Protein AF-A0A949ICC2-F1 (afdb_monomer_lite)

Foldseek 3Di:
DDDDDDDDDPDPPPDDDPDDPDDDPDDDQDDDQVVLVVDDPVFNVLQSVLRSVLSVLVVLPVPAADPDPQDSRHPDTGSPHDHDPVSVVVSVVVVVDDDPDDD

Sequence (103 aa):
MAFLPVGSIPVPLYIPSVGPKYTVPPQMIEVNLDVIYDHEEDVRLPLLKNIATHEAGHALGMLGHSQNKADMMYSVTDEHSRISQRDINTLTRLYQRKVDIPL

pLDDT: mean 84.59, std 16.89, range [34.75, 97.94]

Structure (mmCIF, N/CA/C/O backbone):
data_AF-A0A949ICC2-F1
#
_entry.id   AF-A0A949ICC2-F1
#
loop_
_atom_site.group_PDB
_atom_site.id
_atom_site.type_symbol
_atom_site.label_atom_id
_atom_site.label_alt_id
_atom_site.label_comp_id
_atom_site.label_asym_id
_atom_site.label_entity_id
_atom_site.label_seq_id
_atom_site.pdbx_PDB_ins_code
_atom_site.Cartn_x
_atom_site.Cartn_y
_atom_site.Cartn_z
_atom_site.occupancy
_atom_site.B_iso_or_equiv
_atom_site.auth_seq_id
_atom_site.auth_comp_id
_atom_site.auth_asym_id
_atom_site.auth_atom_id
_atom_site.pdbx_PDB_model_num
ATOM 1 N N . MET A 1 1 ? -3.440 -41.184 35.759 1.00 35.12 1 MET A N 1
ATOM 2 C CA . MET A 1 1 ? -4.524 -40.943 36.736 1.00 35.12 1 MET A CA 1
ATOM 3 C C . MET A 1 1 ? -3.902 -40.958 38.119 1.00 35.12 1 MET A C 1
ATOM 5 O O . MET A 1 1 ? -3.339 -41.979 38.481 1.00 35.12 1 MET A O 1
ATOM 9 N N . ALA A 1 2 ? -3.933 -39.847 38.849 1.00 34.75 2 ALA A N 1
ATOM 10 C CA . ALA A 1 2 ? -3.504 -39.804 40.244 1.00 34.75 2 ALA A CA 1
ATOM 11 C C . ALA A 1 2 ? -4.648 -39.192 41.058 1.00 34.75 2 ALA A C 1
ATOM 13 O O . ALA A 1 2 ? -5.063 -38.069 40.783 1.00 34.75 2 ALA A O 1
ATOM 14 N N . PHE A 1 3 ? -5.193 -39.969 41.992 1.00 42.69 3 PHE A N 1
ATOM 15 C CA . PHE A 1 3 ? -6.225 -39.542 42.932 1.00 42.69 3 PHE A CA 1
ATOM 16 C C . PHE A 1 3 ? -5.559 -39.175 44.260 1.00 42.69 3 PHE A C 1
ATOM 18 O O . PHE A 1 3 ? -4.778 -39.961 44.791 1.00 42.69 3 PHE A O 1
ATOM 25 N N . LEU A 1 4 ? -5.907 -38.014 44.813 1.00 41.53 4 LEU A N 1
ATOM 26 C CA . LEU A 1 4 ? -5.693 -37.689 46.223 1.00 41.53 4 LEU A CA 1
ATOM 27 C C . LEU A 1 4 ? -7.072 -37.577 46.886 1.00 41.53 4 LEU A C 1
ATOM 29 O O . LEU A 1 4 ? -7.875 -36.763 46.429 1.00 41.53 4 LEU A O 1
ATOM 33 N N . PRO A 1 5 ? -7.379 -38.371 47.927 1.00 60.31 5 PRO A N 1
ATOM 34 C CA . PRO A 1 5 ? -8.659 -38.290 48.607 1.00 60.31 5 PRO A CA 1
ATOM 35 C C . PRO A 1 5 ? -8.487 -37.654 49.987 1.00 60.31 5 PRO A C 1
ATOM 37 O O . PRO A 1 5 ? -7.939 -38.298 50.868 1.00 60.31 5 PRO A O 1
ATOM 40 N N . VAL A 1 6 ? -9.012 -36.447 50.211 1.00 47.19 6 VAL A N 1
ATOM 41 C CA . VAL A 1 6 ? -9.607 -36.054 51.504 1.00 47.19 6 VAL A CA 1
ATOM 42 C C . VAL A 1 6 ? -10.696 -35.017 51.220 1.00 47.19 6 VAL A C 1
ATOM 44 O O . VAL A 1 6 ? -10.514 -34.125 50.394 1.00 47.19 6 VAL A O 1
ATOM 47 N N . GLY A 1 7 ? -11.844 -35.197 51.874 1.00 58.47 7 GLY A N 1
ATOM 48 C CA . GLY A 1 7 ? -13.119 -34.533 51.626 1.00 58.47 7 GLY A CA 1
ATOM 49 C C . GLY A 1 7 ? -13.052 -33.058 51.240 1.00 58.47 7 GLY A C 1
ATOM 50 O O . GLY A 1 7 ? -12.511 -32.219 51.948 1.00 58.47 7 GLY A O 1
ATOM 51 N N . SER A 1 8 ? -13.677 -32.737 50.119 1.00 56.41 8 SER A N 1
ATOM 52 C CA . SER A 1 8 ? -14.093 -31.384 49.787 1.00 56.41 8 SER A CA 1
ATOM 53 C C . SER A 1 8 ? -15.127 -31.487 48.676 1.00 56.41 8 SER A C 1
ATOM 55 O O . SER A 1 8 ? -15.002 -32.288 47.752 1.00 56.41 8 SER A O 1
ATOM 57 N N . ILE A 1 9 ? -16.205 -30.726 48.833 1.00 58.31 9 ILE A N 1
ATOM 58 C CA . ILE A 1 9 ? -17.245 -30.511 47.829 1.00 58.31 9 ILE A CA 1
ATOM 59 C C . ILE A 1 9 ? -16.550 -30.282 46.477 1.00 58.31 9 ILE A C 1
ATOM 61 O O . ILE A 1 9 ? -15.621 -29.472 46.444 1.00 58.31 9 ILE A O 1
ATOM 65 N N . PRO A 1 10 ? -16.936 -30.965 45.382 1.00 48.91 10 PRO A N 1
ATOM 66 C CA . PRO A 1 10 ? -16.348 -30.708 44.075 1.00 48.91 10 PRO A CA 1
ATOM 67 C C . PRO A 1 10 ? -16.701 -29.278 43.663 1.00 48.91 10 PRO A C 1
ATOM 69 O O . PRO A 1 10 ? -17.784 -29.004 43.150 1.00 48.91 10 PRO A O 1
ATOM 72 N N . VAL A 1 11 ? -15.797 -28.343 43.941 1.00 58.12 11 VAL A N 1
ATOM 73 C CA . VAL A 1 11 ? -15.875 -26.990 43.410 1.00 58.12 11 VAL A CA 1
ATOM 74 C C . VAL A 1 11 ? -15.419 -27.092 41.958 1.00 58.12 11 VAL A C 1
ATOM 76 O O . VAL A 1 11 ? -14.331 -27.623 41.715 1.00 58.12 11 VAL A O 1
ATOM 79 N N . PRO A 1 12 ? -16.208 -26.628 40.977 1.00 52.84 12 PRO A N 1
ATOM 80 C CA . PRO A 1 12 ? -15.723 -26.540 39.612 1.00 52.84 12 PRO A CA 1
ATOM 81 C C . PRO A 1 12 ? -14.498 -25.622 39.603 1.00 52.84 12 PRO A C 1
ATOM 83 O O . PRO A 1 12 ? -14.599 -24.418 39.841 1.00 52.84 12 PRO A O 1
ATOM 86 N N . LEU A 1 13 ? -13.323 -26.207 39.370 1.00 59.56 13 LEU A N 1
ATOM 87 C CA . LEU A 1 13 ? -12.089 -25.463 39.184 1.00 59.56 13 LEU A CA 1
ATOM 88 C C . LEU A 1 13 ? -12.194 -24.765 37.825 1.00 59.56 13 LEU A C 1
ATOM 90 O O . LEU A 1 13 ? -11.934 -25.365 36.783 1.00 59.56 13 LEU A O 1
ATOM 94 N N . TYR A 1 14 ? -12.644 -23.510 37.825 1.00 63.31 14 TYR A N 1
ATOM 95 C CA . TYR A 1 14 ? -12.594 -22.671 36.636 1.00 63.31 14 TYR A CA 1
ATOM 96 C C . TYR A 1 14 ? -11.126 -22.374 36.332 1.00 63.31 14 TYR A C 1
ATOM 98 O O . TYR A 1 14 ? -10.504 -21.530 36.974 1.00 63.31 14 TYR A O 1
ATOM 106 N N . ILE A 1 15 ? -10.564 -23.107 35.375 1.00 69.25 15 ILE A N 1
ATOM 107 C CA . ILE A 1 15 ? -9.265 -22.791 34.793 1.00 69.25 15 ILE A CA 1
ATOM 108 C C . ILE A 1 15 ? -9.550 -21.762 33.693 1.00 69.25 15 ILE A C 1
ATOM 110 O O . ILE A 1 15 ? -10.130 -22.137 32.669 1.00 69.25 15 ILE A O 1
ATOM 114 N N . PRO A 1 16 ? -9.223 -20.470 33.878 1.00 63.66 16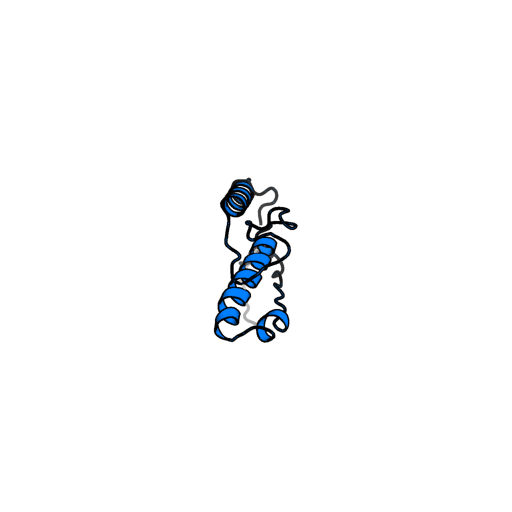 PRO A N 1
ATOM 115 C CA . PRO A 1 16 ? -9.385 -19.501 32.808 1.00 63.66 16 PRO A CA 1
ATOM 116 C C . PRO A 1 16 ? -8.552 -19.948 31.605 1.00 63.66 16 PRO A C 1
ATOM 118 O O . PRO A 1 16 ? -7.367 -20.254 31.739 1.00 63.66 16 PRO A O 1
ATOM 121 N N . SER A 1 17 ? -9.172 -19.972 30.423 1.00 64.25 17 SER A N 1
ATOM 122 C CA . SER A 1 17 ? -8.426 -20.008 29.166 1.00 64.25 17 SER A CA 1
ATOM 123 C C . SER A 1 17 ? -7.449 -18.833 29.177 1.00 64.25 17 SER A C 1
ATOM 125 O O . SER A 1 17 ? -7.867 -17.683 29.289 1.00 64.25 17 SER A O 1
ATOM 127 N N . VAL A 1 18 ? -6.150 -19.122 29.096 1.00 65.75 18 VAL A N 1
ATOM 128 C CA . VAL A 1 18 ? -5.077 -18.110 29.117 1.00 65.75 18 VAL A CA 1
ATOM 129 C C . VAL A 1 18 ? -4.905 -17.447 27.734 1.00 65.75 18 VAL A C 1
ATOM 131 O O . VAL A 1 18 ? -3.916 -16.769 27.480 1.00 65.75 18 VAL A O 1
ATOM 134 N N . GLY A 1 19 ? -5.852 -17.659 26.813 1.00 64.88 19 GLY A N 1
ATOM 135 C CA . GLY A 1 19 ? -5.841 -17.090 25.467 1.00 64.88 19 GLY A CA 1
ATOM 136 C C . GLY A 1 19 ? -6.640 -15.786 25.354 1.00 64.88 19 GLY A C 1
ATOM 137 O O . GLY A 1 19 ? -7.519 -15.525 26.181 1.00 64.88 19 GLY A O 1
ATOM 138 N N . PRO A 1 20 ? -6.369 -14.963 24.325 1.00 62.34 20 PRO A N 1
ATOM 139 C CA . PRO A 1 20 ? -7.183 -13.788 24.038 1.00 62.34 20 PRO A CA 1
ATOM 140 C C . PRO A 1 20 ? -8.649 -14.202 23.835 1.00 62.34 20 PRO A C 1
ATOM 142 O O . PRO A 1 20 ? -8.938 -15.196 23.168 1.00 62.34 20 PRO A O 1
ATOM 145 N N . LYS A 1 21 ? -9.583 -13.447 24.433 1.00 64.12 21 LYS A N 1
ATOM 146 C CA . LYS A 1 21 ? -11.030 -13.722 24.330 1.00 64.12 21 LYS A CA 1
ATOM 147 C C . LYS A 1 21 ? -11.542 -13.626 22.892 1.00 64.12 21 LYS A C 1
ATOM 149 O O . LYS A 1 21 ? -12.544 -14.261 22.573 1.00 64.12 21 LYS A O 1
ATOM 154 N N . TYR A 1 22 ? -10.848 -12.865 22.050 1.00 65.19 22 TYR A N 1
ATOM 155 C CA . TYR A 1 22 ? -11.185 -12.645 20.655 1.00 65.19 22 TYR A CA 1
ATOM 156 C C . TYR A 1 22 ? -9.929 -12.786 19.794 1.00 65.19 22 TYR A C 1
ATOM 158 O O . TYR A 1 22 ? -8.840 -12.356 20.171 1.00 65.19 22 TYR A O 1
ATOM 166 N N . THR A 1 23 ? -10.075 -13.415 18.630 1.00 68.69 23 THR A N 1
ATOM 167 C CA . THR A 1 23 ? -9.019 -13.491 17.615 1.00 68.69 23 THR A CA 1
ATOM 168 C C . THR A 1 23 ? -9.575 -12.935 16.317 1.00 68.69 23 THR A C 1
ATOM 170 O O . THR A 1 23 ? -10.718 -13.218 15.957 1.00 68.69 23 THR A O 1
ATOM 173 N N . VAL A 1 24 ? -8.787 -12.105 15.640 1.00 70.69 24 VAL A N 1
ATOM 174 C CA . VAL A 1 24 ? -9.119 -11.614 14.303 1.00 70.69 24 VAL A CA 1
ATOM 175 C C . VAL A 1 24 ? -8.454 -12.564 13.307 1.00 70.69 24 VAL A C 1
ATOM 177 O O . VAL A 1 24 ? -7.267 -12.858 13.483 1.00 70.69 24 VAL A O 1
ATOM 180 N N . PRO A 1 25 ? -9.174 -13.083 12.296 1.00 80.25 25 PRO A N 1
ATOM 181 C CA . PRO A 1 25 ? -8.549 -13.865 11.239 1.00 80.25 25 PRO A CA 1
ATOM 182 C C . PRO A 1 25 ? -7.423 -13.058 10.578 1.00 80.25 25 PRO A C 1
ATOM 184 O O . PRO A 1 25 ? -7.563 -11.840 10.433 1.00 80.25 25 PRO A O 1
ATOM 187 N N . PRO A 1 26 ? -6.320 -13.702 10.166 1.00 81.88 26 PRO A N 1
ATOM 188 C CA . PRO A 1 26 ? -5.277 -13.009 9.426 1.00 81.88 26 PRO A CA 1
ATOM 189 C C . PRO A 1 26 ? -5.852 -12.456 8.120 1.00 81.88 26 PRO A C 1
ATOM 191 O O . PRO A 1 26 ? -6.584 -13.146 7.409 1.00 81.88 26 PRO A O 1
ATOM 194 N N . GLN A 1 27 ? -5.512 -11.210 7.806 1.00 84.44 27 GLN A N 1
ATOM 195 C CA . GLN A 1 27 ? -5.849 -10.613 6.523 1.00 84.44 27 GLN A CA 1
ATOM 196 C C . GLN A 1 27 ? -4.768 -10.975 5.506 1.00 84.44 27 GLN A C 1
ATOM 198 O O . GLN A 1 27 ? -3.577 -10.804 5.768 1.00 84.44 27 GLN A O 1
ATOM 203 N N . MET A 1 28 ? -5.189 -11.498 4.357 1.00 90.38 28 MET A N 1
ATOM 204 C CA . MET A 1 28 ? -4.286 -11.823 3.259 1.00 90.38 28 MET A CA 1
ATOM 205 C C . MET A 1 28 ? -4.061 -10.579 2.403 1.00 90.38 28 MET A C 1
ATOM 207 O O . MET A 1 28 ? -5.019 -9.898 2.042 1.00 90.38 28 MET A O 1
ATOM 211 N N . ILE A 1 29 ? -2.796 -10.298 2.096 1.00 90.62 29 ILE A N 1
ATOM 212 C CA . ILE A 1 29 ? -2.388 -9.267 1.143 1.00 90.62 29 ILE A CA 1
ATOM 213 C C . ILE A 1 29 ? -1.857 -9.985 -0.091 1.00 90.62 29 ILE A C 1
ATOM 215 O O . ILE A 1 29 ? -0.894 -10.750 0.002 1.00 90.62 29 ILE A O 1
ATOM 219 N N . GLU A 1 30 ? -2.493 -9.747 -1.230 1.00 90.19 30 GLU A N 1
ATOM 220 C CA . GLU A 1 30 ? -2.111 -10.339 -2.505 1.00 90.19 30 GLU A CA 1
ATOM 221 C C . GLU A 1 30 ? -1.375 -9.301 -3.347 1.00 90.19 30 GLU A C 1
ATOM 223 O O . GLU A 1 30 ? -1.837 -8.177 -3.515 1.00 90.19 30 GLU A O 1
ATOM 228 N N . VAL A 1 31 ? -0.213 -9.679 -3.876 1.00 91.19 31 VAL A N 1
ATOM 229 C CA . VAL A 1 31 ? 0.590 -8.823 -4.752 1.00 91.19 31 VAL A CA 1
ATOM 230 C C . VAL A 1 31 ? 0.806 -9.564 -6.061 1.00 91.19 31 VAL A C 1
ATOM 232 O O . VAL A 1 31 ? 1.392 -10.647 -6.072 1.00 91.19 31 VAL A O 1
ATOM 235 N N . ASN A 1 32 ? 0.340 -8.980 -7.165 1.00 90.62 32 ASN A N 1
ATOM 236 C CA . ASN A 1 32 ? 0.562 -9.544 -8.490 1.00 90.62 32 ASN A CA 1
ATOM 237 C C . ASN A 1 32 ? 2.006 -9.279 -8.945 1.00 90.62 32 ASN A C 1
ATOM 239 O O . ASN A 1 32 ? 2.381 -8.138 -9.218 1.00 90.62 32 ASN A O 1
ATOM 243 N N . LEU A 1 33 ? 2.808 -10.343 -9.032 1.00 93.12 33 LEU A N 1
ATOM 244 C CA . LEU A 1 33 ? 4.212 -10.251 -9.427 1.00 93.12 33 LEU A CA 1
ATOM 245 C C . LEU A 1 33 ? 4.417 -10.103 -10.937 1.00 93.12 33 LEU A C 1
ATOM 247 O O . LEU A 1 33 ? 5.467 -9.603 -11.334 1.00 93.12 33 LEU A O 1
ATOM 251 N N . ASP A 1 34 ? 3.440 -10.467 -11.768 1.00 94.12 34 ASP A N 1
ATOM 252 C CA . ASP A 1 34 ? 3.558 -10.357 -13.228 1.00 94.12 34 ASP A CA 1
ATOM 253 C C . ASP A 1 34 ? 3.761 -8.889 -13.634 1.00 94.12 34 ASP A C 1
ATOM 255 O O . ASP A 1 34 ? 4.683 -8.559 -14.376 1.00 94.12 34 ASP A O 1
ATOM 259 N N . VAL A 1 35 ? 3.009 -7.983 -12.993 1.00 89.81 35 VAL A N 1
ATOM 260 C CA . VAL A 1 35 ? 3.138 -6.524 -13.163 1.00 89.81 35 VAL A CA 1
ATOM 261 C C . VAL A 1 35 ? 4.555 -6.038 -12.846 1.00 89.81 35 VAL A C 1
ATOM 263 O O . VAL A 1 35 ? 5.026 -5.072 -13.435 1.00 89.81 35 VAL A O 1
ATOM 266 N N . ILE A 1 36 ? 5.253 -6.696 -11.921 1.00 94.06 36 ILE A N 1
ATOM 267 C CA . ILE A 1 36 ? 6.607 -6.315 -11.512 1.00 94.06 36 ILE A CA 1
ATOM 268 C C . ILE A 1 36 ? 7.634 -6.888 -12.485 1.00 94.06 36 ILE A C 1
ATOM 270 O O . ILE A 1 36 ? 8.549 -6.179 -12.898 1.00 94.06 36 ILE A O 1
ATOM 274 N N . TYR A 1 37 ? 7.505 -8.161 -12.858 1.00 94.88 37 TYR A N 1
ATOM 275 C CA . TYR A 1 37 ? 8.479 -8.826 -13.721 1.00 94.88 37 TYR A CA 1
ATOM 276 C C . TYR A 1 37 ? 8.489 -8.296 -15.158 1.00 94.88 37 TYR A C 1
ATOM 278 O O . TYR A 1 37 ? 9.539 -8.374 -15.801 1.00 94.88 37 TYR A O 1
ATOM 286 N N . ASP A 1 38 ? 7.397 -7.673 -15.600 1.00 93.94 38 ASP A N 1
ATOM 287 C CA . ASP A 1 38 ? 7.293 -6.980 -16.889 1.00 93.94 38 ASP A CA 1
ATOM 288 C C . ASP A 1 38 ? 8.145 -5.692 -16.984 1.00 93.94 38 ASP A C 1
ATOM 290 O O . ASP A 1 38 ? 8.257 -5.112 -18.063 1.00 93.94 38 ASP A O 1
ATOM 294 N N . HIS A 1 39 ? 8.771 -5.244 -15.885 1.00 93.81 39 HIS A N 1
ATOM 295 C CA . HIS A 1 39 ? 9.614 -4.041 -15.839 1.00 93.81 39 HIS A CA 1
ATOM 296 C C . HIS A 1 39 ? 11.117 -4.358 -15.742 1.00 93.81 39 HIS A C 1
ATOM 298 O O . HIS A 1 39 ? 11.524 -5.445 -15.309 1.00 93.81 39 HIS A O 1
ATOM 304 N N . GLU A 1 40 ? 11.940 -3.368 -16.106 1.00 95.25 40 GLU A N 1
ATOM 305 C CA . GLU A 1 40 ? 13.405 -3.378 -15.970 1.00 95.25 40 GLU A CA 1
ATOM 306 C C . GLU A 1 40 ? 13.846 -3.613 -14.516 1.00 95.25 40 GLU A C 1
ATOM 308 O O . GLU A 1 40 ? 13.169 -3.211 -13.567 1.00 95.25 40 GLU A O 1
ATOM 313 N N . GLU A 1 41 ? 14.990 -4.280 -14.330 1.00 94.56 41 GLU A N 1
ATOM 314 C CA . GLU A 1 41 ? 15.450 -4.777 -13.023 1.00 94.56 41 GLU A CA 1
ATOM 315 C C . GLU A 1 41 ? 15.574 -3.680 -11.951 1.00 94.56 41 GLU A C 1
ATOM 317 O O . GLU A 1 41 ? 15.236 -3.909 -10.787 1.00 94.56 41 GLU A O 1
ATOM 322 N N . ASP A 1 42 ? 15.992 -2.479 -12.344 1.00 95.44 42 ASP A N 1
ATOM 323 C CA . ASP A 1 42 ? 16.147 -1.314 -11.472 1.00 95.44 42 ASP A CA 1
ATOM 324 C C . ASP A 1 42 ? 14.807 -0.727 -10.988 1.00 95.44 42 ASP A C 1
ATOM 326 O O . ASP A 1 42 ? 14.749 -0.115 -9.917 1.00 95.44 42 ASP A O 1
ATOM 330 N N . VAL A 1 43 ? 13.718 -0.973 -11.721 1.00 95.88 43 VAL A N 1
ATOM 331 C CA . VAL A 1 43 ? 12.355 -0.509 -11.407 1.00 95.88 43 VAL A CA 1
ATOM 332 C C . VAL A 1 43 ? 11.594 -1.497 -10.516 1.00 95.88 43 VAL A C 1
ATOM 334 O O . VAL A 1 43 ? 10.754 -1.088 -9.707 1.00 95.88 43 VAL A O 1
ATOM 337 N N . ARG A 1 44 ? 11.910 -2.797 -10.598 1.00 96.31 44 ARG A N 1
ATOM 338 C CA . ARG A 1 44 ? 11.146 -3.878 -9.939 1.00 96.31 44 ARG A CA 1
ATOM 339 C C . ARG A 1 44 ? 10.988 -3.692 -8.437 1.00 96.31 44 ARG A C 1
ATOM 341 O O . ARG A 1 44 ? 9.885 -3.804 -7.907 1.00 96.31 44 ARG A O 1
ATOM 348 N N . LEU A 1 45 ? 12.090 -3.429 -7.736 1.00 95.88 45 LEU A N 1
ATOM 349 C CA . LEU A 1 45 ? 12.074 -3.301 -6.278 1.00 95.88 45 LEU A CA 1
ATOM 350 C C . LEU A 1 45 ? 11.300 -2.050 -5.812 1.00 95.88 45 LEU A C 1
ATOM 352 O O . LEU A 1 45 ? 10.453 -2.190 -4.924 1.00 95.88 45 LEU A O 1
ATOM 356 N N . PRO A 1 46 ? 11.531 -0.847 -6.378 1.00 95.75 46 PRO A N 1
ATOM 357 C CA . PRO A 1 46 ? 10.691 0.319 -6.109 1.00 95.75 46 PRO A CA 1
ATOM 358 C C . PRO A 1 46 ? 9.199 0.074 -6.362 1.00 95.75 46 PRO A C 1
ATOM 360 O O . PRO A 1 46 ? 8.379 0.422 -5.512 1.00 95.75 46 PRO A O 1
ATOM 363 N N . LEU A 1 47 ? 8.852 -0.554 -7.488 1.00 96.25 47 LEU A N 1
ATOM 364 C CA . LEU A 1 47 ? 7.467 -0.846 -7.850 1.00 96.25 47 LEU A CA 1
ATOM 365 C C . LEU A 1 47 ? 6.818 -1.828 -6.866 1.00 96.25 47 LEU A C 1
ATOM 367 O O . LEU A 1 47 ? 5.762 -1.525 -6.315 1.00 96.25 47 LEU A O 1
ATOM 371 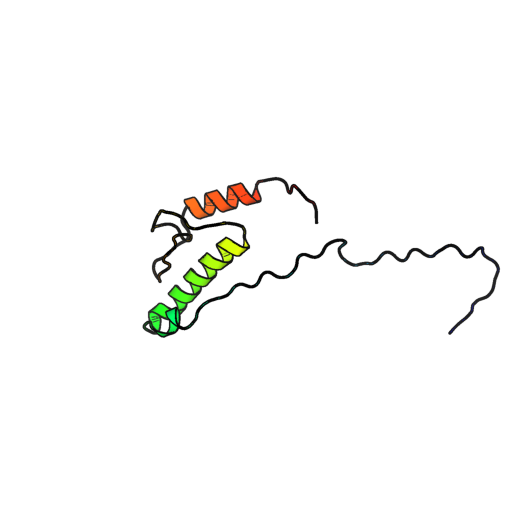N N . LEU A 1 48 ? 7.486 -2.948 -6.561 1.00 96.56 48 LEU A N 1
ATOM 372 C CA . LEU A 1 48 ? 7.034 -3.916 -5.556 1.00 9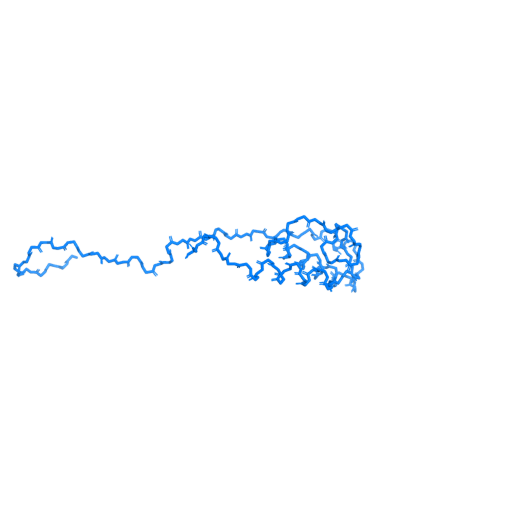6.56 48 LEU A CA 1
ATOM 373 C C . LEU A 1 48 ? 6.774 -3.240 -4.210 1.00 96.56 48 LEU A C 1
ATOM 375 O O . LEU A 1 48 ? 5.745 -3.475 -3.579 1.00 96.56 48 LEU A O 1
ATOM 379 N N . LYS A 1 49 ? 7.703 -2.385 -3.770 1.00 96.81 49 LYS A N 1
ATOM 380 C CA . LYS A 1 49 ? 7.567 -1.651 -2.513 1.00 96.81 49 LYS A CA 1
ATOM 381 C C . LYS A 1 49 ? 6.328 -0.758 -2.523 1.00 96.81 49 LYS A C 1
ATOM 383 O O . LYS A 1 49 ? 5.619 -0.716 -1.519 1.00 96.81 49 LYS A O 1
ATOM 388 N N . ASN A 1 50 ? 6.068 -0.049 -3.617 1.00 96.88 50 ASN A N 1
ATOM 389 C CA . ASN A 1 50 ? 4.924 0.853 -3.701 1.00 96.88 50 ASN A CA 1
ATOM 390 C C . ASN A 1 50 ? 3.603 0.078 -3.760 1.00 96.88 50 ASN A C 1
ATOM 392 O O . ASN A 1 50 ? 2.702 0.409 -2.996 1.00 96.88 50 ASN A O 1
ATOM 396 N N . ILE A 1 51 ? 3.516 -0.999 -4.551 1.00 96.44 51 ILE A N 1
ATOM 397 C CA . ILE A 1 51 ? 2.328 -1.870 -4.592 1.00 96.44 51 ILE A CA 1
ATOM 398 C C . ILE A 1 51 ? 2.065 -2.466 -3.204 1.00 96.44 51 ILE A C 1
ATOM 400 O O . ILE A 1 51 ? 0.971 -2.332 -2.669 1.00 96.44 51 ILE A O 1
ATOM 404 N N . ALA A 1 52 ? 3.084 -3.034 -2.554 1.00 96.38 52 ALA A N 1
ATOM 405 C CA . ALA A 1 52 ? 2.934 -3.569 -1.202 1.00 96.38 52 ALA A CA 1
ATOM 406 C C . ALA A 1 52 ? 2.518 -2.491 -0.184 1.00 96.38 52 ALA A C 1
ATOM 408 O O . ALA A 1 52 ? 1.777 -2.780 0.753 1.00 96.38 52 ALA A O 1
ATOM 409 N N . THR A 1 53 ? 2.967 -1.243 -0.360 1.00 97.06 53 THR A N 1
ATOM 410 C CA . THR A 1 53 ? 2.555 -0.115 0.491 1.00 97.06 53 THR A CA 1
ATOM 411 C C . THR A 1 53 ? 1.086 0.255 0.261 1.00 97.06 53 THR A C 1
ATOM 413 O O . THR A 1 53 ? 0.385 0.525 1.235 1.00 97.06 53 THR A O 1
ATOM 416 N N . HIS A 1 54 ? 0.613 0.239 -0.988 1.00 97.25 54 HIS A N 1
ATOM 417 C CA . HIS A 1 54 ? -0.792 0.463 -1.339 1.00 97.25 54 HIS A CA 1
ATOM 418 C C . HIS A 1 54 ? -1.701 -0.585 -0.681 1.00 97.25 54 HIS A C 1
ATOM 420 O O . HIS A 1 54 ? -2.618 -0.239 0.064 1.00 97.25 54 HIS A O 1
ATOM 426 N N . GLU A 1 55 ? -1.377 -1.869 -0.851 1.00 96.06 55 GLU A N 1
ATOM 427 C CA . GLU A 1 55 ? -2.156 -2.963 -0.264 1.00 96.06 55 GLU A CA 1
ATOM 428 C C . GLU A 1 55 ? -2.101 -2.968 1.271 1.00 96.06 55 GLU A C 1
ATOM 430 O O . GLU A 1 55 ? -3.101 -3.220 1.948 1.00 96.06 55 GLU A O 1
ATOM 435 N N . ALA A 1 56 ? -0.952 -2.614 1.855 1.00 95.75 56 ALA A N 1
ATOM 436 C CA . ALA A 1 56 ? -0.854 -2.402 3.295 1.00 95.75 56 ALA A CA 1
ATOM 437 C C . ALA A 1 56 ? -1.760 -1.251 3.762 1.00 95.75 56 ALA A C 1
ATOM 439 O O . ALA A 1 56 ? -2.350 -1.342 4.835 1.00 95.75 56 ALA A O 1
ATOM 440 N N . GLY A 1 57 ? -1.929 -0.194 2.961 1.00 96.12 57 GLY A N 1
ATOM 441 C CA . GLY A 1 57 ? -2.903 0.868 3.219 1.00 96.12 57 GLY A CA 1
ATOM 442 C C . GLY A 1 57 ? -4.330 0.328 3.347 1.00 96.12 57 GLY A C 1
ATOM 443 O O . GLY A 1 57 ? -5.029 0.662 4.309 1.00 96.12 57 GLY A O 1
ATOM 444 N N . HIS A 1 58 ? -4.740 -0.570 2.447 1.00 95.50 58 HIS A N 1
ATOM 445 C CA . HIS A 1 58 ? -6.028 -1.263 2.543 1.00 95.50 58 HIS A CA 1
ATOM 446 C C . HIS A 1 58 ? -6.142 -2.121 3.806 1.00 95.50 58 HIS A C 1
ATOM 448 O O . HIS A 1 58 ? -7.153 -2.038 4.508 1.00 95.50 58 HIS A O 1
ATOM 454 N N . ALA A 1 59 ? -5.100 -2.884 4.144 1.00 93.56 59 ALA A N 1
ATOM 455 C CA . ALA A 1 59 ? -5.068 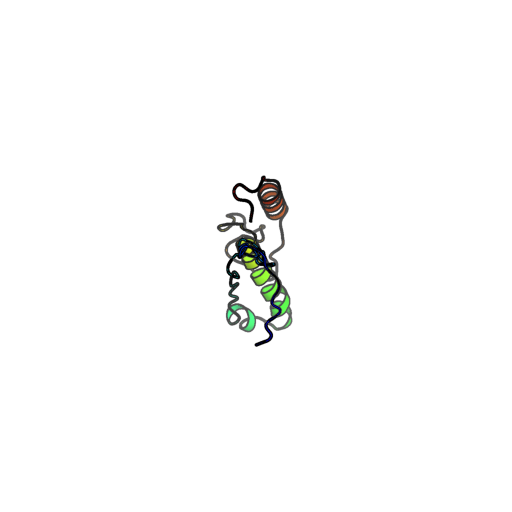-3.697 5.362 1.00 93.56 59 ALA A CA 1
ATOM 456 C C . ALA A 1 59 ? -5.131 -2.852 6.652 1.00 93.56 59 ALA A C 1
ATOM 458 O O . ALA A 1 59 ? -5.702 -3.269 7.657 1.00 93.56 59 ALA A O 1
ATOM 459 N N . LEU A 1 60 ? -4.604 -1.624 6.618 1.00 93.50 60 LEU A N 1
ATOM 460 C CA . LEU A 1 60 ? -4.703 -0.646 7.708 1.00 93.50 60 LEU A CA 1
ATOM 461 C C . LEU A 1 60 ? -6.063 0.079 7.753 1.00 93.50 60 LEU A C 1
ATOM 463 O O . LEU A 1 60 ? -6.280 0.931 8.612 1.00 93.50 60 LEU A O 1
ATOM 467 N N . GLY A 1 61 ? -6.991 -0.243 6.848 1.00 92.31 61 GLY A N 1
ATOM 468 C CA . GLY A 1 61 ? -8.352 0.295 6.835 1.00 92.31 61 GLY A CA 1
ATOM 469 C C . GLY A 1 61 ? -8.551 1.541 5.970 1.00 92.31 61 GLY A C 1
ATOM 470 O O . GLY A 1 61 ? -9.608 2.171 6.052 1.00 92.31 61 GLY A O 1
ATOM 471 N N . MET A 1 62 ? -7.588 1.911 5.116 1.00 94.69 62 MET A N 1
ATOM 472 C CA . MET A 1 62 ? -7.828 2.890 4.050 1.00 94.69 62 MET A CA 1
ATOM 473 C C . MET A 1 62 ? -8.640 2.226 2.936 1.00 94.69 62 MET A C 1
ATOM 475 O O . MET A 1 62 ? -8.096 1.629 2.010 1.00 94.69 62 MET A O 1
ATOM 479 N N . LEU A 1 63 ? -9.965 2.283 3.058 1.00 89.50 63 LEU A N 1
ATOM 480 C CA . LEU A 1 63 ? -10.873 1.639 2.113 1.00 89.50 63 LEU A CA 1
ATOM 481 C C . LEU A 1 63 ? -11.065 2.499 0.857 1.00 89.50 63 LEU A C 1
ATOM 483 O O . LEU A 1 63 ? -11.473 3.659 0.944 1.00 89.50 63 LEU A O 1
ATOM 487 N N . GLY A 1 64 ? -10.831 1.894 -0.308 1.00 91.19 64 GLY A N 1
ATOM 488 C CA . GLY A 1 64 ? -10.986 2.527 -1.617 1.00 91.19 64 GLY A CA 1
ATOM 489 C C . GLY A 1 64 ? -9.747 3.285 -2.095 1.00 91.19 64 GLY A C 1
ATOM 490 O O . GLY A 1 64 ? -8.736 3.376 -1.403 1.00 91.19 64 GLY A O 1
ATOM 491 N N . HIS A 1 65 ? -9.844 3.828 -3.308 1.00 96.56 65 HIS A N 1
ATOM 492 C CA . HIS A 1 65 ? -8.751 4.551 -3.952 1.00 96.56 65 HIS A CA 1
ATOM 493 C C . HIS A 1 65 ? -8.923 6.069 -3.838 1.00 96.56 65 HIS A C 1
ATOM 495 O O . HIS A 1 65 ? -10.037 6.599 -3.889 1.00 96.56 65 HIS A O 1
ATOM 501 N N . SER A 1 66 ? -7.804 6.784 -3.754 1.00 95.94 66 SER A N 1
ATOM 502 C CA . SER A 1 66 ? -7.764 8.227 -3.959 1.00 95.94 66 SER A CA 1
ATOM 503 C C . SER A 1 66 ? -8.063 8.570 -5.419 1.00 95.94 66 SER A C 1
ATOM 505 O O . SER A 1 66 ? -7.713 7.838 -6.342 1.00 95.94 66 SER A O 1
ATOM 507 N N . GLN A 1 67 ? -8.676 9.732 -5.638 1.00 95.56 67 GLN A N 1
ATOM 508 C CA . GLN A 1 67 ? -8.843 10.327 -6.968 1.00 95.56 67 GLN A CA 1
ATOM 509 C C . GLN A 1 67 ? -7.620 11.152 -7.400 1.00 95.56 67 GLN A C 1
ATOM 511 O O . GLN A 1 67 ? -7.559 11.626 -8.532 1.00 95.56 67 GLN A O 1
ATOM 516 N N . ASN A 1 68 ? -6.658 11.366 -6.499 1.00 95.50 68 ASN A N 1
ATOM 517 C CA . ASN A 1 68 ? -5.477 12.176 -6.752 1.00 95.50 68 ASN A CA 1
ATOM 518 C C . ASN A 1 68 ? -4.270 11.286 -7.055 1.00 95.50 68 ASN A C 1
ATOM 520 O O . ASN A 1 68 ? -3.820 10.555 -6.180 1.00 95.50 68 ASN A O 1
ATOM 524 N N . LYS A 1 69 ? -3.700 11.427 -8.258 1.00 95.50 69 LYS A N 1
ATOM 525 C CA . LYS A 1 69 ? -2.529 10.659 -8.716 1.00 95.50 69 LYS A CA 1
ATOM 526 C C . LYS A 1 69 ? -1.295 10.803 -7.815 1.00 95.50 69 LYS A C 1
ATOM 528 O O . LYS A 1 69 ? -0.438 9.933 -7.812 1.00 95.50 69 LYS A O 1
ATOM 533 N N . ALA A 1 70 ? -1.187 11.898 -7.063 1.00 94.50 70 ALA A N 1
ATOM 534 C CA . ALA A 1 70 ? -0.059 12.122 -6.161 1.00 94.50 70 ALA A CA 1
ATOM 535 C C . ALA A 1 70 ? -0.152 11.352 -4.828 1.00 94.50 70 ALA A C 1
ATOM 537 O O . ALA A 1 70 ? 0.786 11.422 -4.035 1.00 94.50 70 ALA A O 1
ATOM 538 N N . ASP A 1 71 ? -1.272 10.682 -4.550 1.00 97.12 71 ASP A N 1
ATOM 539 C CA . ASP A 1 71 ? -1.481 9.937 -3.310 1.00 97.12 71 ASP A CA 1
ATOM 540 C C . ASP A 1 71 ? -1.077 8.463 -3.495 1.00 97.12 71 ASP A C 1
ATOM 542 O O . ASP A 1 71 ? -1.304 7.888 -4.559 1.00 97.12 71 ASP A O 1
ATOM 546 N N . MET A 1 72 ? -0.541 7.824 -2.450 1.00 97.81 72 MET A N 1
ATOM 547 C CA . MET A 1 72 ? -0.183 6.397 -2.484 1.00 97.81 72 MET A CA 1
ATOM 548 C C . MET A 1 72 ? -1.410 5.519 -2.732 1.00 97.81 72 MET A C 1
ATOM 550 O O . MET A 1 72 ? -1.317 4.510 -3.421 1.00 97.81 72 MET A O 1
ATOM 554 N N . MET A 1 73 ? -2.575 5.924 -2.222 1.00 97.62 73 MET A N 1
ATOM 555 C CA . MET A 1 73 ? -3.824 5.196 -2.445 1.00 97.62 73 MET A CA 1
ATOM 556 C C . MET A 1 73 ? -4.460 5.462 -3.819 1.00 97.62 73 MET A C 1
ATOM 558 O O . MET A 1 73 ? -5.620 5.114 -4.021 1.00 97.62 73 MET A O 1
ATOM 562 N N . TYR A 1 74 ? -3.776 6.102 -4.773 1.00 97.62 74 TYR A N 1
ATOM 563 C CA . TYR A 1 74 ? -4.278 6.210 -6.145 1.00 97.62 74 TYR A CA 1
ATOM 564 C C . TYR A 1 74 ? -4.335 4.834 -6.822 1.00 97.62 74 TYR A C 1
ATOM 566 O O . TYR A 1 74 ? -3.474 3.992 -6.603 1.00 97.62 74 TYR A O 1
ATOM 574 N N . SER A 1 75 ? -5.336 4.602 -7.673 1.00 95.25 75 SER A N 1
ATOM 575 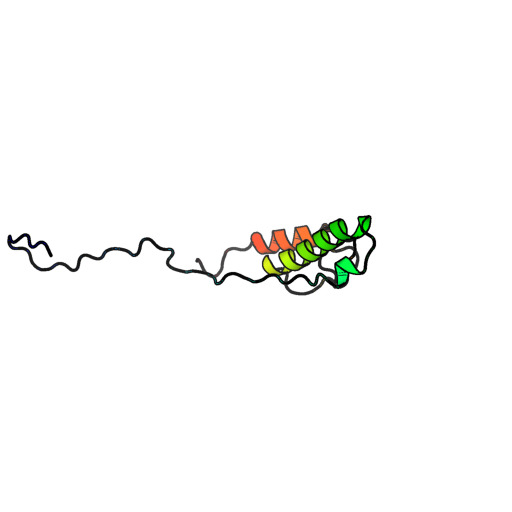C CA . SER A 1 75 ? -5.605 3.275 -8.250 1.00 95.25 75 SER A CA 1
ATOM 576 C C . SER A 1 75 ? -4.511 2.735 -9.176 1.00 95.25 75 SER A C 1
ATOM 578 O O . SER A 1 75 ? -4.511 1.551 -9.491 1.00 95.25 75 SER A O 1
ATOM 580 N N . VAL A 1 76 ? -3.629 3.598 -9.683 1.00 94.31 76 VAL A N 1
ATOM 581 C CA . VAL A 1 76 ? -2.505 3.199 -10.539 1.00 94.31 76 VAL A CA 1
ATOM 582 C C . VAL A 1 76 ? -1.218 3.474 -9.775 1.00 94.31 76 VAL A C 1
ATOM 584 O O . VAL A 1 76 ? -0.853 4.635 -9.599 1.00 94.31 76 VAL A O 1
ATOM 587 N N . THR A 1 77 ? -0.554 2.409 -9.330 1.00 93.50 77 THR A N 1
ATOM 588 C CA . THR A 1 77 ? 0.706 2.486 -8.582 1.00 93.50 77 THR A CA 1
ATOM 589 C C . THR A 1 77 ? 1.887 2.224 -9.511 1.00 93.50 77 THR A C 1
ATOM 591 O O . THR A 1 77 ? 1.891 1.246 -10.253 1.00 93.50 77 THR A O 1
ATOM 594 N N . ASP A 1 78 ? 2.886 3.095 -9.442 1.00 93.69 78 ASP A N 1
ATOM 595 C CA . ASP A 1 78 ? 4.129 3.039 -10.215 1.00 93.69 78 ASP A CA 1
ATOM 596 C C . ASP A 1 78 ? 5.359 3.196 -9.297 1.00 93.69 78 ASP A C 1
ATOM 598 O O . ASP A 1 78 ? 5.248 3.406 -8.085 1.00 93.69 78 ASP A O 1
ATOM 602 N N . GLU A 1 79 ? 6.566 3.119 -9.851 1.00 94.06 79 GLU A N 1
ATOM 603 C CA . GLU A 1 79 ? 7.839 3.305 -9.146 1.00 94.06 79 GLU A CA 1
ATOM 604 C C . GLU A 1 79 ? 8.040 4.717 -8.576 1.00 94.06 79 GLU A C 1
ATOM 606 O O . GLU A 1 79 ? 8.894 4.936 -7.703 1.00 94.06 79 GLU A O 1
ATOM 611 N N . HIS A 1 80 ? 7.238 5.687 -9.012 1.00 94.31 80 HIS A N 1
ATOM 612 C CA . HIS A 1 80 ? 7.267 7.080 -8.573 1.00 94.31 80 HIS A CA 1
ATOM 613 C C . HIS A 1 80 ? 6.217 7.407 -7.505 1.00 94.31 80 HIS A C 1
ATOM 615 O O . HIS A 1 80 ? 6.290 8.474 -6.897 1.00 94.31 80 HIS A O 1
ATOM 621 N N . SER A 1 81 ? 5.312 6.481 -7.205 1.00 96.12 81 SER A N 1
ATOM 622 C CA . SER A 1 81 ? 4.256 6.633 -6.205 1.00 96.12 81 SER A CA 1
ATOM 623 C C . SER A 1 81 ? 4.835 6.791 -4.796 1.00 96.12 81 SER A C 1
ATOM 625 O O . SER A 1 81 ? 5.766 6.087 -4.401 1.00 96.12 81 SER A O 1
ATOM 627 N N . ARG A 1 82 ? 4.337 7.751 -4.012 1.00 95.75 82 ARG A N 1
ATOM 628 C CA . ARG A 1 82 ? 4.856 8.067 -2.667 1.00 95.75 82 ARG A CA 1
AT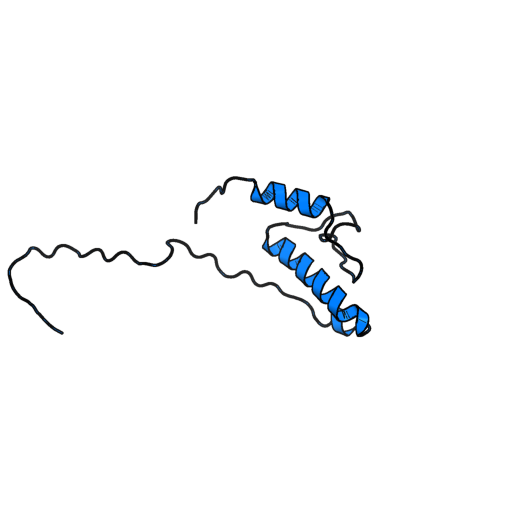OM 629 C C . ARG A 1 82 ? 3.707 8.318 -1.703 1.00 95.75 82 ARG A C 1
ATOM 631 O O . ARG A 1 82 ? 2.636 8.755 -2.102 1.00 95.75 82 ARG A O 1
ATOM 638 N N . ILE A 1 83 ? 3.962 8.074 -0.420 1.00 97.75 83 ILE A N 1
ATOM 639 C CA . ILE A 1 83 ? 3.033 8.440 0.651 1.00 97.75 83 ILE A CA 1
ATOM 640 C C . ILE A 1 83 ? 2.862 9.960 0.639 1.00 97.75 83 ILE A C 1
ATOM 642 O O . ILE A 1 83 ? 3.826 10.704 0.833 1.00 97.75 83 ILE A O 1
ATOM 646 N N . SER A 1 84 ? 1.635 10.415 0.416 1.00 97.69 84 SER A N 1
ATOM 647 C CA . SER A 1 84 ? 1.280 11.829 0.439 1.00 97.69 84 SER A CA 1
ATOM 648 C C . SER A 1 84 ? 0.904 12.287 1.848 1.00 97.69 84 SER A C 1
ATOM 650 O O . SER A 1 84 ? 0.553 11.499 2.730 1.00 97.69 84 SER A O 1
ATOM 652 N N . GLN A 1 85 ? 0.857 13.606 2.048 1.00 97.94 85 GLN A N 1
ATOM 653 C CA . GLN A 1 85 ? 0.301 14.171 3.278 1.00 97.94 85 GLN A CA 1
ATOM 654 C C . GLN A 1 85 ? -1.180 13.793 3.472 1.00 97.94 85 GLN A C 1
ATOM 656 O O . GLN A 1 85 ? -1.649 13.702 4.606 1.00 97.94 85 GLN A O 1
ATOM 661 N N . ARG A 1 86 ? -1.932 13.556 2.387 1.00 96.44 86 ARG A N 1
ATOM 662 C CA . ARG A 1 86 ? -3.344 13.155 2.462 1.00 96.44 86 ARG A CA 1
ATOM 663 C C . ARG A 1 86 ? -3.495 11.732 2.996 1.00 96.44 86 ARG A C 1
ATOM 665 O O . ARG A 1 86 ? -4.379 11.503 3.825 1.00 96.44 86 ARG A O 1
ATOM 672 N N . ASP A 1 87 ? -2.609 10.824 2.589 1.00 97.69 87 ASP A N 1
ATOM 673 C CA . ASP A 1 87 ? -2.557 9.451 3.105 1.00 97.69 87 ASP A CA 1
ATOM 674 C C . ASP A 1 87 ? -2.272 9.464 4.612 1.00 97.69 87 ASP A C 1
ATOM 676 O O . ASP A 1 87 ? -3.036 8.907 5.403 1.00 97.69 87 ASP A O 1
ATOM 680 N N . ILE A 1 88 ? -1.246 10.220 5.028 1.00 97.44 88 ILE A N 1
ATOM 681 C CA . ILE A 1 88 ? -0.867 10.390 6.442 1.00 97.44 88 ILE A CA 1
ATOM 682 C C . ILE A 1 88 ? -2.032 10.952 7.260 1.00 97.44 88 ILE A C 1
ATOM 684 O O . ILE A 1 88 ? -2.348 10.439 8.335 1.00 97.44 88 ILE A O 1
ATOM 688 N N . ASN A 1 89 ? -2.697 11.994 6.758 1.00 96.81 89 ASN A N 1
ATOM 689 C CA . ASN A 1 89 ? -3.825 12.616 7.447 1.00 96.81 89 ASN A CA 1
ATOM 690 C C . ASN A 1 89 ? -5.009 11.651 7.587 1.00 96.81 89 ASN A C 1
ATOM 692 O O . ASN A 1 89 ? -5.692 11.662 8.612 1.00 96.81 89 ASN A O 1
ATOM 696 N N . THR A 1 90 ? -5.257 10.823 6.573 1.00 95.81 90 THR A N 1
ATOM 697 C CA . THR A 1 90 ? -6.328 9.819 6.587 1.00 95.81 90 THR A CA 1
ATOM 698 C C . THR A 1 90 ? -6.048 8.740 7.627 1.00 95.81 90 THR A C 1
ATOM 700 O O . THR A 1 90 ? -6.898 8.514 8.487 1.00 95.81 90 THR A O 1
ATOM 703 N N . LEU A 1 91 ? -4.846 8.151 7.628 1.00 96.06 91 LEU A N 1
ATOM 704 C CA . LEU A 1 91 ? -4.441 7.175 8.648 1.00 96.06 91 LEU A CA 1
ATOM 705 C C . LEU A 1 91 ? -4.481 7.782 10.050 1.00 96.06 91 LEU A C 1
ATOM 707 O O . LEU A 1 91 ? -5.061 7.202 10.962 1.00 96.06 91 LEU A O 1
ATOM 711 N N . THR A 1 92 ? -3.945 8.992 10.217 1.00 96.94 92 THR A N 1
ATOM 712 C CA . THR A 1 92 ? -3.971 9.699 11.504 1.00 96.94 92 THR A CA 1
ATOM 713 C C . THR A 1 92 ? -5.404 9.838 12.019 1.00 96.94 92 THR A C 1
ATOM 715 O O . THR A 1 92 ? -5.679 9.507 13.168 1.00 96.94 92 THR A O 1
ATOM 718 N N . ARG A 1 93 ? -6.348 10.259 11.168 1.00 94.94 93 ARG A N 1
ATOM 719 C CA . ARG A 1 93 ? -7.767 10.376 11.542 1.00 94.94 93 ARG A CA 1
ATOM 720 C C . ARG A 1 93 ? -8.421 9.032 11.840 1.00 94.94 93 ARG A C 1
ATOM 722 O O . ARG A 1 93 ? -9.304 8.992 12.691 1.00 94.94 93 ARG A O 1
ATOM 729 N N . LEU A 1 94 ? -8.040 7.969 11.132 1.00 93.19 94 LEU A N 1
ATOM 730 C CA . LEU A 1 94 ? -8.575 6.625 11.347 1.00 93.19 94 LEU A CA 1
ATOM 731 C C . LEU A 1 94 ? -8.161 6.097 12.726 1.00 93.19 94 LEU A C 1
ATOM 733 O O . LEU A 1 94 ? -9.018 5.723 13.521 1.00 93.19 94 LEU A O 1
ATOM 737 N N . TYR A 1 95 ? -6.868 6.172 13.044 1.00 93.75 95 TYR A N 1
ATOM 738 C CA . TYR A 1 95 ? -6.301 5.644 14.289 1.00 93.75 95 TYR A CA 1
ATOM 739 C C . TYR A 1 95 ? -6.451 6.575 15.503 1.00 93.75 95 TYR A C 1
ATOM 741 O O . TYR A 1 95 ? -6.220 6.153 16.632 1.00 93.75 95 TYR A O 1
ATOM 749 N N . GLN A 1 96 ? -6.868 7.831 15.311 1.00 95.00 96 GLN A N 1
ATOM 750 C CA . GLN A 1 96 ? -7.265 8.724 16.409 1.00 95.00 96 GLN A CA 1
ATOM 751 C C . GLN A 1 96 ? -8.653 8.406 16.983 1.00 95.00 96 GLN A C 1
ATOM 753 O O . GLN A 1 96 ? -8.992 8.888 18.068 1.00 95.00 96 GLN A O 1
ATOM 758 N N . ARG A 1 97 ? -9.487 7.641 16.268 1.00 88.69 97 ARG A N 1
ATOM 759 C CA . ARG A 1 97 ? -10.823 7.274 16.750 1.00 88.69 97 ARG A CA 1
ATOM 760 C C . ARG A 1 97 ? -10.716 6.248 17.872 1.00 88.69 97 ARG A C 1
ATOM 762 O O . ARG A 1 97 ? -9.837 5.392 17.875 1.00 88.69 97 ARG A O 1
ATOM 769 N N . LYS A 1 98 ? -11.640 6.327 18.832 1.00 87.75 98 LYS A N 1
ATOM 770 C CA . LYS A 1 98 ? -11.790 5.267 19.831 1.00 87.75 98 LYS A CA 1
ATOM 771 C C . LYS A 1 98 ? -12.311 4.011 19.141 1.00 87.75 98 LYS A C 1
ATOM 773 O O . LYS A 1 98 ? -13.137 4.107 18.241 1.00 87.75 98 LYS A O 1
ATOM 778 N N . VAL A 1 99 ? -11.827 2.857 19.582 1.00 82.50 99 VAL A N 1
ATOM 779 C CA . VAL A 1 99 ? -12.344 1.560 19.139 1.00 82.50 99 VAL A CA 1
ATOM 780 C C . VAL A 1 99 ? -13.797 1.424 19.586 1.00 82.50 99 VAL A C 1
ATOM 782 O O . VAL A 1 99 ? -14.089 1.566 20.773 1.00 82.50 99 VAL A O 1
ATOM 785 N N . ASP A 1 100 ? -14.689 1.144 18.637 1.00 78.12 100 ASP A N 1
ATOM 786 C CA . ASP A 1 100 ? -16.113 0.924 18.913 1.00 78.12 100 ASP A CA 1
ATOM 787 C C . ASP A 1 100 ? -16.358 -0.449 19.563 1.00 78.12 100 ASP A C 1
ATOM 789 O O . ASP A 1 100 ? -17.271 -0.609 20.373 1.00 78.12 100 ASP A O 1
ATOM 793 N N . ILE A 1 101 ? -15.517 -1.437 19.232 1.00 72.06 101 ILE A N 1
ATOM 794 C CA . ILE A 1 101 ? -15.569 -2.802 19.765 1.00 72.06 101 ILE A CA 1
ATOM 795 C C . ILE A 1 101 ? -14.185 -3.147 20.334 1.00 72.06 101 ILE A C 1
ATOM 797 O O . ILE A 1 101 ? -13.224 -3.235 19.567 1.00 72.06 101 ILE A O 1
ATOM 801 N N . PRO A 1 102 ? -14.045 -3.326 21.658 1.00 65.06 102 PRO A N 1
ATOM 802 C CA . PRO A 1 102 ? -12.807 -3.818 22.242 1.00 65.06 102 PRO A CA 1
ATOM 803 C C . PRO A 1 102 ? -12.617 -5.305 21.904 1.00 65.06 102 PRO A C 1
ATOM 805 O O . PRO A 1 102 ? -13.524 -6.114 22.117 1.00 65.06 102 PRO A O 1
ATOM 808 N N . LEU A 1 103 ? -11.440 -5.626 21.359 1.00 59.97 103 LEU A N 1
ATOM 809 C CA . LEU A 1 103 ? -10.936 -6.992 21.171 1.00 59.97 103 LEU A CA 1
ATOM 810 C C . LEU A 1 103 ? -10.475 -7.624 22.493 1.00 59.97 103 LEU A C 1
ATOM 812 O O . LEU A 1 103 ? -10.349 -6.905 23.511 1.00 59.97 103 LEU A O 1
#

Secondary structure (DSSP, 8-state):
------------------S-S--PPPPP----SHHHHTS-HHHHHHHHHHHHHHHHHHHTT--S-BS-TTSTTBSS--TT----HHHHHHHHHHHTSPPSS--

Radius of gyration: 24.32 Å; chains: 1; bounding box: 33×55×68 Å